Protein AF-A0A7L0G261-F1 (afdb_monomer_lite)

Radius of gyration: 17.82 Å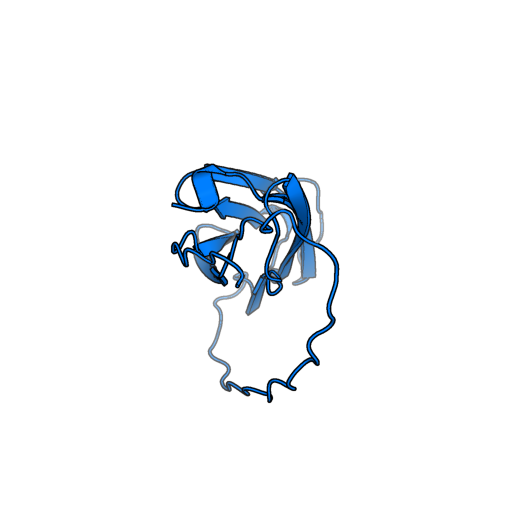; chains: 1; bounding box: 38×27×50 Å

Sequence (135 aa):
LLNVTEWNPTILGYYECRGVRKMVNTNLTVYRKAPWREVGVPAHPGTLGSSPSHRDSPVGAPESVVVDPVPQLAVGHSHELKCRVAGAAPIRNLTVSLRRGDEVLSAKTFKGQSQDEPGEVEVAHRLTAQRRDHG

InterPro domains:
  IPR003987 Intercellular adhesion molecule/vascular cell adhesion molecule, N-terminal [PR01472] (59-72)
  IPR003987 Intercellular adhesion molecule/vascular cell adhesion molecule, N-terminal [PR01472] (75-90)
  IPR003987 Intercellular adhesion molecule/vascular cell adhesion molecule, N-terminal [PR01472] (90-108)
  IPR013783 Immunoglobulin-like fold [G3DSA:2.60.40.10] (61-135)
  IPR036179 Immunoglobulin-like domain superfamily [SSF48726] (61-134)
  IPR047012 Intercellular adhesion molecule/vascular cell adhesion molecule [PTHR13771] (62-135)

Foldseek 3Di:
DWLWQQDFQWKKKWKAFPNDIDIDTEGATETEDDPDDDDDDDDDDDDDDDDDDDDDDPQQAFPDKDWDYDDYYYAQDKDKIKIKTWFHAPQQRMWMWIDGRPRTQDIDGDNVDPRRGTGMDMDIGIDGHHPVSRD

Secondary structure (DSSP, 8-state):
--EE-----EEEEEEEETTEEEEEEEE--EEEPPS------PPPPPPP---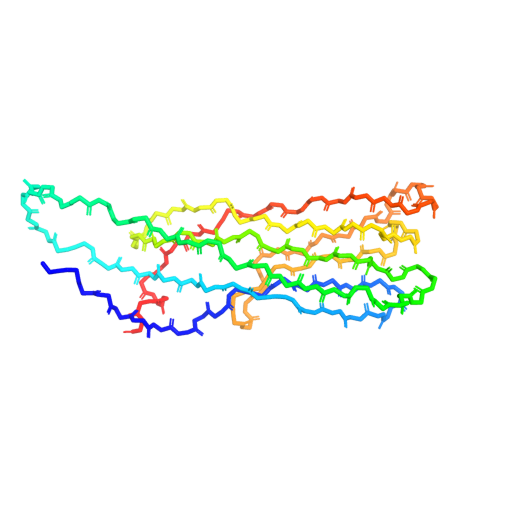-------TTS-SEEEEPPPPPEETT-EEEEEEEEEEESSGGGEEEEEEETTEEEEEEE-TT----S-EEEEEEEEEE--GGGG-

Organism: Corythaixoides concolor (NCBI:txid103956)

Structure (mmCIF, N/CA/C/O backbone):
data_AF-A0A7L0G261-F1
#
_entry.id   AF-A0A7L0G261-F1
#
loop_
_atom_site.group_PDB
_atom_site.id
_atom_site.type_symbol
_atom_site.label_atom_id
_atom_site.label_alt_id
_atom_site.label_comp_id
_atom_site.label_asym_id
_atom_site.label_entity_id
_atom_site.label_seq_id
_atom_site.pdbx_PDB_ins_code
_atom_site.Cartn_x
_atom_site.Cartn_y
_atom_site.Cartn_z
_atom_site.occupancy
_atom_site.B_iso_or_equiv
_atom_site.auth_seq_id
_atom_site.auth_comp_id
_atom_site.auth_asym_id
_atom_site.auth_atom_id
_atom_site.pdbx_PDB_model_num
ATOM 1 N N . LEU A 1 1 ? -11.997 2.933 29.244 1.00 49.44 1 LEU A N 1
ATOM 2 C CA . LEU A 1 1 ? -11.869 1.661 28.496 1.00 49.44 1 LEU A CA 1
ATOM 3 C C . LEU A 1 1 ? -12.089 1.953 27.016 1.00 49.44 1 LEU A C 1
ATOM 5 O O . LEU A 1 1 ? -13.159 2.438 26.659 1.00 49.44 1 LEU A O 1
ATOM 9 N N . LEU A 1 2 ? -11.064 1.764 26.181 1.00 54.81 2 LEU A N 1
ATOM 10 C CA . LEU A 1 2 ? -11.219 1.803 24.726 1.00 54.81 2 LEU A CA 1
ATOM 11 C C . LEU A 1 2 ? -11.829 0.466 24.302 1.00 54.81 2 LEU A C 1
ATOM 13 O O . LEU A 1 2 ? -11.291 -0.584 24.638 1.00 54.81 2 LEU A O 1
ATOM 17 N N . ASN A 1 3 ? -12.950 0.502 23.585 1.00 55.78 3 ASN A N 1
ATOM 18 C CA . ASN A 1 3 ? -13.492 -0.694 22.947 1.00 55.78 3 ASN A CA 1
ATOM 19 C C . ASN A 1 3 ? -12.676 -0.937 21.672 1.00 55.78 3 ASN A C 1
ATOM 21 O O . ASN A 1 3 ? -13.068 -0.490 20.592 1.00 55.78 3 ASN A O 1
ATOM 25 N N . VAL A 1 4 ? -11.503 -1.549 21.828 1.00 52.41 4 VAL A N 1
ATOM 26 C CA . VAL A 1 4 ? -10.661 -1.992 20.715 1.00 52.41 4 VAL A CA 1
ATOM 27 C C . VAL A 1 4 ? -11.188 -3.353 20.286 1.00 52.41 4 VAL A C 1
ATOM 29 O O . VAL A 1 4 ? -11.016 -4.337 20.997 1.00 52.41 4 VAL A O 1
ATOM 32 N N . THR A 1 5 ? -11.886 -3.400 19.158 1.00 51.78 5 THR A N 1
ATOM 33 C CA . THR A 1 5 ? -12.121 -4.658 18.454 1.00 51.78 5 THR A CA 1
ATOM 34 C C . THR A 1 5 ? -10.937 -4.813 17.518 1.00 51.78 5 THR A C 1
ATOM 36 O O . THR A 1 5 ? -10.791 -4.073 16.548 1.00 51.78 5 THR A O 1
ATOM 39 N N . GLU A 1 6 ? -10.028 -5.713 17.878 1.00 45.72 6 GLU A N 1
ATOM 40 C CA . GLU A 1 6 ? -8.934 -6.120 17.011 1.00 45.72 6 GLU A CA 1
ATOM 41 C C . GLU A 1 6 ? -9.535 -7.001 15.916 1.00 45.72 6 GLU A C 1
ATOM 43 O O . GLU A 1 6 ? -9.750 -8.199 16.086 1.00 45.72 6 GLU A O 1
ATOM 48 N N . TRP A 1 7 ? -9.916 -6.374 14.808 1.00 45.72 7 TRP A N 1
ATOM 49 C CA . TRP A 1 7 ? -10.135 -7.095 13.566 1.00 45.72 7 TRP A CA 1
ATOM 50 C C . TRP A 1 7 ? -8.820 -7.112 12.788 1.00 45.72 7 TRP A C 1
ATOM 52 O O . TRP A 1 7 ? -7.980 -6.232 12.968 1.00 45.72 7 TRP A O 1
ATOM 62 N N . ASN A 1 8 ? -8.630 -8.112 11.929 1.00 52.97 8 ASN A N 1
ATOM 63 C CA . ASN A 1 8 ? -7.417 -8.294 11.136 1.00 52.97 8 ASN A CA 1
ATOM 64 C C . ASN A 1 8 ? -7.594 -7.790 9.684 1.00 52.97 8 ASN A C 1
ATOM 66 O O . ASN A 1 8 ? -7.497 -8.603 8.763 1.00 52.97 8 ASN A O 1
ATOM 70 N N . PRO A 1 9 ? -7.861 -6.496 9.389 1.00 53.66 9 PRO A N 1
ATOM 71 C CA . PRO A 1 9 ? -7.552 -5.988 8.069 1.00 53.66 9 PRO A CA 1
ATOM 72 C C . PRO A 1 9 ? -6.048 -5.720 8.052 1.00 53.66 9 PRO A C 1
ATOM 74 O O . PRO A 1 9 ? -5.586 -4.620 8.350 1.00 53.66 9 PRO A O 1
ATOM 77 N N . THR A 1 10 ? -5.258 -6.744 7.738 1.00 67.56 10 THR A N 1
ATOM 78 C CA . THR A 1 10 ? -3.846 -6.518 7.451 1.00 67.56 10 THR A CA 1
ATOM 79 C C . THR A 1 10 ? -3.762 -5.596 6.232 1.00 67.56 10 THR A C 1
ATOM 81 O O . THR A 1 10 ? -4.355 -5.873 5.185 1.00 67.56 10 THR A O 1
ATOM 84 N N . ILE A 1 11 ? -3.070 -4.468 6.366 1.00 74.31 11 ILE A N 1
ATOM 85 C CA . ILE A 1 11 ? -2.714 -3.636 5.222 1.00 74.31 11 ILE A CA 1
ATOM 86 C C . ILE A 1 11 ? -1.606 -4.362 4.481 1.00 74.31 11 ILE A C 1
ATOM 88 O O . ILE A 1 11 ? -0.610 -4.773 5.077 1.00 74.31 11 ILE A O 1
ATOM 92 N N . LEU A 1 12 ? -1.792 -4.524 3.178 1.00 75.56 12 LEU A N 1
ATOM 93 C CA . LEU A 1 12 ? -0.881 -5.265 2.324 1.00 75.56 12 LEU A CA 1
ATOM 94 C C . LEU A 1 12 ? -0.235 -4.305 1.329 1.00 75.56 12 LEU A C 1
ATOM 96 O O . LEU A 1 12 ? -0.919 -3.628 0.556 1.00 75.56 12 LEU A O 1
ATOM 100 N N . GLY A 1 13 ? 1.094 -4.258 1.349 1.00 74.19 13 GLY A N 1
ATOM 101 C CA . GLY A 1 13 ? 1.899 -3.664 0.293 1.00 74.19 13 GLY A CA 1
ATOM 102 C C . GLY A 1 13 ? 2.294 -4.741 -0.700 1.00 74.19 13 GLY A C 1
ATOM 103 O O . GLY A 1 13 ? 2.962 -5.711 -0.341 1.00 74.19 13 GLY A O 1
ATOM 104 N N . TYR A 1 14 ? 1.888 -4.563 -1.950 1.00 75.06 14 TYR A N 1
ATOM 105 C CA . TYR A 1 14 ? 2.316 -5.40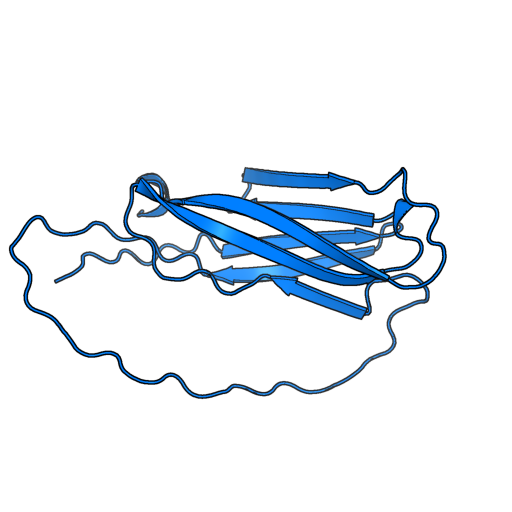5 -3.056 1.00 75.06 14 TYR A CA 1
ATOM 106 C C . TYR A 1 14 ? 3.232 -4.613 -3.969 1.00 75.06 14 TYR A C 1
ATOM 108 O O . TYR A 1 14 ? 2.972 -3.444 -4.268 1.00 75.06 14 TYR A O 1
ATOM 116 N N . TYR A 1 15 ? 4.240 -5.297 -4.489 1.00 73.81 15 TYR A N 1
ATOM 117 C CA . TYR A 1 15 ? 4.925 -4.847 -5.684 1.00 73.81 15 TYR A CA 1
ATOM 118 C C . TYR A 1 15 ? 4.839 -5.911 -6.762 1.00 73.81 15 TYR A C 1
ATOM 120 O O . TYR A 1 15 ? 4.817 -7.107 -6.471 1.00 73.81 15 TYR A O 1
ATOM 128 N N . GLU A 1 16 ? 4.862 -5.455 -8.004 1.00 78.19 16 GLU A N 1
ATOM 129 C CA . GLU A 1 16 ? 5.079 -6.283 -9.173 1.00 78.19 16 GLU A CA 1
ATOM 130 C C . GLU A 1 16 ? 6.167 -5.636 -10.029 1.00 78.19 16 GLU A C 1
ATOM 132 O O . GLU A 1 16 ? 6.042 -4.481 -10.436 1.00 78.19 16 GLU A O 1
ATOM 137 N N . CYS A 1 17 ? 7.251 -6.368 -10.280 1.00 71.44 17 CYS A N 1
ATOM 138 C CA . CYS A 1 17 ? 8.307 -5.951 -11.196 1.00 71.44 17 CYS A CA 1
ATOM 139 C C . CYS A 1 17 ? 8.603 -7.105 -12.147 1.00 71.44 17 CYS A C 1
ATOM 141 O O . CYS A 1 17 ? 8.999 -8.183 -11.705 1.00 71.44 17 CYS A O 1
ATOM 143 N N . ARG A 1 18 ? 8.392 -6.898 -13.454 1.00 69.94 18 ARG A N 1
ATOM 144 C CA . ARG A 1 18 ? 8.655 -7.916 -14.494 1.00 69.94 18 ARG A CA 1
ATOM 145 C C . ARG A 1 18 ? 8.001 -9.283 -14.191 1.00 69.94 18 ARG A C 1
ATOM 147 O O . ARG A 1 18 ? 8.595 -10.325 -14.442 1.00 69.94 18 ARG A O 1
ATOM 154 N N . GLY A 1 19 ? 6.792 -9.280 -13.622 1.00 66.38 19 GLY A N 1
ATOM 155 C CA . GLY A 1 19 ? 6.057 -10.496 -13.247 1.00 66.38 19 GLY A CA 1
ATOM 156 C C . GLY A 1 19 ? 6.472 -11.134 -11.912 1.00 66.38 19 GLY A C 1
ATOM 157 O O . GLY A 1 19 ? 5.818 -12.072 -11.463 1.00 66.38 19 GLY A O 1
ATOM 158 N N . VAL A 1 20 ? 7.507 -10.621 -11.234 1.00 72.00 20 VAL A N 1
ATOM 159 C CA . VAL A 1 20 ? 7.834 -11.002 -9.852 1.00 72.00 20 VAL A CA 1
ATOM 160 C C . VAL A 1 20 ? 6.960 -10.199 -8.900 1.00 72.00 20 VAL A C 1
ATOM 162 O O . VAL A 1 20 ? 7.033 -8.968 -8.878 1.00 72.00 20 VAL A O 1
ATOM 165 N N . ARG A 1 21 ? 6.173 -10.902 -8.079 1.00 75.75 21 ARG A N 1
ATOM 166 C CA . ARG A 1 21 ? 5.341 -10.311 -7.029 1.00 75.75 21 ARG A CA 1
ATOM 167 C C . ARG A 1 21 ? 5.860 -10.708 -5.651 1.00 75.75 21 ARG A C 1
ATOM 169 O O . ARG A 1 21 ? 5.941 -11.900 -5.363 1.00 75.75 21 ARG A O 1
ATOM 176 N N . LYS A 1 22 ? 6.124 -9.742 -4.766 1.00 76.81 22 LYS A N 1
ATOM 177 C CA . LYS A 1 22 ? 6.181 -10.011 -3.315 1.00 76.81 22 LYS A CA 1
ATOM 178 C C . LYS A 1 22 ? 5.180 -9.136 -2.570 1.00 76.81 22 LYS A C 1
ATOM 180 O O . LYS A 1 22 ? 4.657 -8.151 -3.095 1.00 76.81 22 LYS A O 1
ATOM 185 N N . MET A 1 23 ? 4.899 -9.557 -1.346 1.00 77.19 23 MET A N 1
ATOM 186 C CA . MET A 1 23 ? 3.915 -8.958 -0.462 1.00 77.19 23 MET A CA 1
ATOM 187 C C . MET A 1 23 ? 4.551 -8.743 0.905 1.00 77.19 23 MET A C 1
ATOM 189 O O . MET A 1 23 ? 5.213 -9.639 1.426 1.00 77.19 23 MET A O 1
ATOM 193 N N . VAL A 1 24 ? 4.319 -7.569 1.472 1.00 82.19 24 VAL A N 1
ATOM 194 C CA . VAL A 1 24 ? 4.622 -7.245 2.867 1.00 82.19 24 VAL A CA 1
ATOM 195 C C . VAL A 1 24 ? 3.362 -6.725 3.536 1.00 82.19 24 VAL A C 1
ATOM 197 O O . VAL A 1 24 ? 2.437 -6.271 2.858 1.00 82.19 24 VAL A O 1
ATOM 200 N N . ASN A 1 25 ? 3.294 -6.830 4.858 1.00 80.00 25 ASN A N 1
ATOM 201 C CA . ASN A 1 25 ? 2.073 -6.549 5.586 1.00 80.00 25 ASN A CA 1
ATOM 202 C C . ASN A 1 25 ? 2.320 -5.703 6.841 1.00 80.00 25 ASN A C 1
ATOM 204 O O . ASN A 1 25 ? 3.432 -5.642 7.358 1.00 80.00 25 ASN A O 1
ATOM 208 N N . THR A 1 26 ? 1.277 -5.009 7.290 1.00 80.19 26 THR A N 1
ATOM 209 C CA . THR A 1 26 ? 1.255 -4.284 8.563 1.00 80.19 26 THR A CA 1
ATOM 210 C C . THR A 1 26 ? -0.155 -4.289 9.144 1.00 80.19 26 THR A C 1
ATOM 212 O O . THR A 1 26 ? -1.141 -4.362 8.405 1.00 80.19 26 THR A O 1
ATOM 215 N N . ASN A 1 27 ? -0.273 -4.234 10.466 1.00 81.12 27 ASN A N 1
ATOM 216 C CA . ASN A 1 27 ? -1.565 -4.325 11.140 1.00 81.12 27 ASN A CA 1
ATOM 217 C C . ASN A 1 27 ? -2.262 -2.962 11.170 1.00 81.12 27 ASN A C 1
ATOM 219 O O . ASN A 1 27 ? -1.645 -1.951 11.496 1.00 81.12 27 ASN A O 1
ATOM 223 N N . LEU A 1 28 ? -3.564 -2.945 10.879 1.00 78.94 28 LEU A N 1
ATOM 224 C CA . LEU A 1 28 ? -4.424 -1.785 11.099 1.00 78.94 28 LEU A CA 1
ATOM 225 C C . LEU A 1 28 ? -5.319 -2.047 12.310 1.00 78.94 28 LEU A C 1
ATOM 227 O O . LEU A 1 28 ? -6.266 -2.825 12.240 1.00 78.94 28 LEU A O 1
ATOM 231 N N . THR A 1 29 ? -5.047 -1.349 13.410 1.00 78.81 29 THR A N 1
ATOM 232 C CA . THR A 1 29 ? -5.900 -1.376 14.602 1.00 78.81 29 THR A CA 1
ATOM 233 C C . THR A 1 29 ? -6.777 -0.130 14.635 1.00 78.81 29 THR A C 1
ATOM 235 O O . THR A 1 29 ? -6.278 0.986 14.804 1.00 78.81 29 THR A O 1
ATOM 238 N N . VAL A 1 30 ? -8.092 -0.313 14.504 1.00 78.75 30 VAL A N 1
ATOM 239 C CA . VAL A 1 30 ? -9.075 0.776 14.582 1.00 78.75 30 VAL A CA 1
ATOM 240 C C . VAL A 1 30 ? -9.843 0.696 15.894 1.00 78.75 30 VAL A C 1
ATOM 242 O O . VAL A 1 30 ? -10.167 -0.386 16.373 1.00 78.75 30 VAL A O 1
ATOM 245 N N . TYR A 1 31 ? -10.157 1.843 16.493 1.00 76.75 31 TYR A N 1
ATOM 246 C CA . TYR A 1 31 ? -10.949 1.890 17.720 1.00 76.75 31 TYR A CA 1
ATOM 247 C C . TYR A 1 31 ? -11.989 3.011 17.711 1.00 76.75 31 TYR A C 1
ATOM 249 O O . TYR A 1 3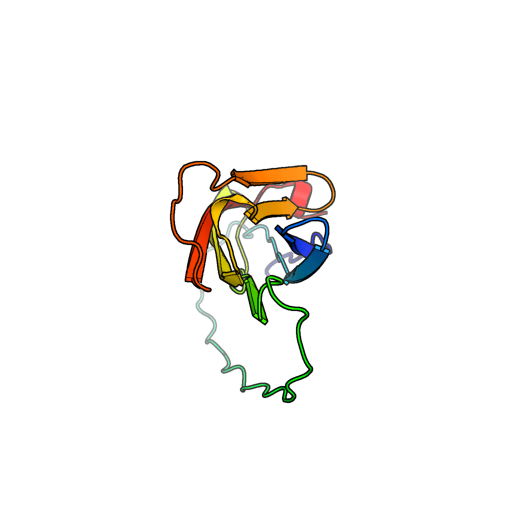1 ? -11.847 4.043 17.051 1.00 76.75 31 TYR A O 1
ATOM 257 N N . ARG A 1 32 ? -13.045 2.832 18.509 1.00 77.12 32 ARG A N 1
ATOM 258 C CA . ARG A 1 32 ? -14.006 3.894 18.833 1.00 77.12 32 ARG A CA 1
ATOM 259 C C . ARG A 1 32 ? -13.649 4.524 20.180 1.00 77.12 32 ARG A C 1
ATOM 261 O O . ARG A 1 32 ? -13.516 3.815 21.180 1.00 77.12 32 ARG A O 1
ATOM 268 N N . LYS A 1 33 ? -13.502 5.853 20.230 1.00 64.75 33 LYS A N 1
ATOM 269 C CA . LYS A 1 33 ? -13.375 6.575 21.508 1.00 64.75 33 LYS A CA 1
ATOM 270 C C . LYS A 1 33 ? -14.714 6.507 22.247 1.00 64.75 33 LYS A C 1
ATOM 272 O O . LYS A 1 33 ? -15.756 6.793 21.660 1.00 64.75 33 LYS A O 1
ATOM 277 N N . ALA A 1 34 ? -14.691 6.111 23.520 1.00 58.19 34 ALA A N 1
ATOM 278 C CA . ALA A 1 34 ? -15.845 6.294 24.394 1.00 58.19 34 ALA A CA 1
ATOM 279 C C . ALA A 1 34 ? -16.035 7.802 24.644 1.00 58.19 34 ALA A C 1
ATOM 281 O O . ALA A 1 34 ? -15.035 8.510 24.782 1.00 58.19 34 ALA A O 1
ATOM 282 N N . PRO A 1 35 ? -17.269 8.316 24.697 1.00 56.34 35 PRO A N 1
ATOM 283 C CA . PRO A 1 35 ? -17.483 9.745 24.867 1.00 56.34 35 PRO A CA 1
ATOM 284 C C . PRO A 1 35 ? -17.322 10.182 26.335 1.00 56.34 35 PRO A C 1
ATOM 286 O O . PRO A 1 35 ? -18.330 10.516 26.921 1.00 56.34 35 PRO A O 1
ATOM 289 N N . TRP A 1 36 ? -16.124 10.226 26.954 1.00 52.00 36 TRP A N 1
ATOM 290 C CA . TRP A 1 36 ? -15.947 10.873 28.284 1.00 52.00 36 TRP A CA 1
ATOM 291 C C . TRP A 1 36 ? -14.573 11.535 28.510 1.00 52.00 36 TRP A C 1
ATOM 293 O O . TRP A 1 36 ? -13.592 11.169 27.866 1.00 52.00 36 TRP A O 1
ATOM 303 N N . ARG A 1 37 ? -14.564 12.506 29.450 1.00 47.84 37 ARG A N 1
ATOM 304 C CA . ARG A 1 37 ? -13.480 13.436 29.840 1.00 47.84 37 ARG A CA 1
ATOM 305 C C . ARG A 1 37 ? -12.114 12.767 30.014 1.00 47.84 37 ARG A C 1
ATOM 307 O O . ARG A 1 37 ? -11.998 11.690 30.592 1.00 47.84 37 ARG A O 1
ATOM 314 N N . GLU A 1 38 ? -11.100 13.474 29.527 1.00 50.50 38 GLU A N 1
ATOM 315 C CA . GLU A 1 38 ? -9.696 13.078 29.505 1.00 50.50 38 GLU A CA 1
ATOM 316 C C . GLU A 1 38 ? -9.151 12.783 30.907 1.00 50.50 38 GLU A C 1
ATOM 318 O O . GLU A 1 38 ? -9.142 13.647 31.781 1.00 50.50 38 GLU A O 1
ATOM 323 N N . VAL A 1 39 ? -8.634 11.568 31.091 1.00 49.03 39 VAL A N 1
ATOM 324 C CA . VAL A 1 39 ? -7.615 11.271 32.101 1.00 49.03 39 VAL A CA 1
ATOM 325 C C . VAL A 1 39 ? -6.509 10.513 31.378 1.00 49.03 39 VAL A C 1
ATOM 327 O O . VAL A 1 39 ? -6.747 9.451 30.797 1.00 49.03 39 VAL A O 1
ATOM 330 N N . GLY A 1 40 ? -5.327 11.127 31.336 1.00 51.09 40 GLY A N 1
ATOM 331 C CA . GLY A 1 40 ? -4.158 10.626 30.625 1.00 51.09 40 GLY A CA 1
ATOM 332 C C . GLY A 1 40 ? -3.641 9.312 31.205 1.00 51.09 40 GLY A C 1
ATOM 333 O O . GLY A 1 40 ? -3.649 9.109 32.418 1.00 51.09 40 GLY A O 1
ATOM 334 N N . VAL A 1 41 ? -3.169 8.434 30.321 1.00 50.81 41 VAL A N 1
ATOM 335 C CA . VAL A 1 41 ? -2.451 7.204 30.678 1.00 50.81 41 VAL A CA 1
ATOM 336 C C . VAL A 1 41 ? -1.076 7.243 29.995 1.00 50.81 41 VAL A C 1
ATOM 338 O O . VAL A 1 41 ? -1.006 7.696 28.848 1.00 50.81 41 VAL A O 1
ATOM 341 N N . PRO A 1 42 ? 0.017 6.823 30.662 1.00 45.09 42 PRO A N 1
ATOM 342 C CA . PRO A 1 42 ? 1.373 6.966 30.141 1.00 45.09 42 PRO A CA 1
ATOM 343 C C . PRO A 1 42 ? 1.698 5.901 29.086 1.00 45.09 42 PRO A C 1
ATOM 345 O O . PRO A 1 42 ? 1.176 4.788 29.120 1.00 45.09 42 PRO A O 1
ATOM 348 N N . ALA A 1 43 ? 2.604 6.243 28.170 1.00 36.28 43 ALA A N 1
ATOM 349 C CA . ALA A 1 43 ? 3.131 5.338 27.155 1.00 36.28 43 ALA A CA 1
ATOM 350 C C . ALA A 1 43 ? 4.152 4.349 27.750 1.00 36.28 43 ALA A C 1
ATOM 352 O O . ALA A 1 43 ? 5.039 4.747 28.506 1.00 36.28 43 ALA A O 1
ATOM 353 N N . HIS A 1 44 ? 4.061 3.075 27.361 1.00 45.84 44 HIS A N 1
ATOM 354 C CA . HIS A 1 44 ? 5.124 2.087 27.566 1.00 45.84 44 HIS A CA 1
ATOM 355 C C . HIS A 1 44 ? 6.063 2.044 26.344 1.00 45.84 44 HIS A C 1
ATOM 357 O O . HIS A 1 44 ? 5.588 2.200 25.216 1.00 45.84 44 HIS A O 1
ATOM 363 N N . PRO A 1 45 ? 7.374 1.808 26.534 1.00 45.66 45 PRO A N 1
ATOM 364 C CA . PRO A 1 45 ? 8.328 1.690 25.438 1.00 45.66 45 PRO A CA 1
ATOM 365 C C . PRO A 1 45 ? 8.315 0.272 24.845 1.00 45.66 45 PRO A C 1
ATOM 367 O O . PRO A 1 45 ? 8.448 -0.715 25.566 1.00 45.66 45 PRO A O 1
ATOM 370 N N . GLY A 1 46 ? 8.161 0.174 23.523 1.00 36.00 46 GLY A N 1
ATOM 371 C CA . GLY A 1 46 ? 8.335 -1.067 22.766 1.00 36.00 46 GLY A CA 1
ATOM 372 C C . GLY A 1 46 ? 9.770 -1.201 22.252 1.00 36.00 46 GLY A C 1
ATOM 373 O O . GLY A 1 46 ? 10.295 -0.283 21.626 1.00 36.00 46 GLY A O 1
ATOM 374 N N . THR A 1 47 ? 10.392 -2.342 22.540 1.00 40.88 47 THR A N 1
ATOM 375 C CA . THR A 1 47 ? 11.777 -2.697 22.195 1.00 40.88 47 THR A CA 1
ATOM 376 C C . THR A 1 47 ? 11.910 -3.244 20.769 1.00 40.88 47 THR A C 1
ATOM 378 O O . THR A 1 47 ? 11.008 -3.899 20.250 1.00 40.88 47 THR A O 1
ATOM 381 N N . LEU A 1 48 ? 13.084 -2.982 20.181 1.00 44.91 48 LEU A N 1
ATOM 382 C CA . LEU A 1 48 ? 13.597 -3.444 18.889 1.00 44.91 48 LEU A CA 1
ATOM 383 C C . LEU A 1 48 ? 13.446 -4.956 18.649 1.00 44.91 48 LEU A C 1
ATOM 385 O O . LEU A 1 48 ? 13.838 -5.770 19.483 1.00 44.91 48 LEU A O 1
ATOM 389 N N . GLY A 1 49 ? 13.035 -5.306 17.429 1.00 32.16 49 GLY A N 1
ATOM 390 C CA . GLY A 1 49 ? 13.313 -6.600 16.813 1.00 32.16 49 GLY A CA 1
ATOM 391 C C . GLY A 1 49 ? 14.259 -6.422 15.626 1.00 32.16 49 GLY A C 1
ATOM 392 O O . GLY A 1 49 ? 13.941 -5.702 14.683 1.00 32.16 49 GLY A O 1
ATOM 393 N N . SER A 1 50 ? 15.417 -7.075 15.672 1.00 38.69 50 SER A N 1
ATOM 394 C CA . SER A 1 50 ? 16.309 -7.256 14.521 1.00 38.69 50 SER A CA 1
ATOM 395 C C . SER A 1 50 ? 15.889 -8.508 13.749 1.00 38.69 50 SER A C 1
ATOM 397 O O . SER A 1 50 ? 15.546 -9.513 14.368 1.00 38.69 50 SER A O 1
ATOM 399 N N . SER A 1 51 ? 15.990 -8.496 12.418 1.00 39.91 51 SER A N 1
ATOM 400 C CA . SER A 1 51 ? 15.937 -9.721 11.608 1.00 39.91 51 SER A CA 1
ATOM 401 C C . SER A 1 51 ? 17.053 -9.707 10.556 1.00 39.91 51 SER A C 1
ATOM 403 O O . SER A 1 51 ? 17.227 -8.675 9.902 1.00 39.91 51 SER A O 1
ATOM 405 N N . PRO A 1 52 ? 17.841 -10.790 10.395 1.00 52.69 52 PRO A N 1
ATOM 406 C CA . PRO A 1 52 ? 18.930 -10.838 9.431 1.00 52.69 52 PRO A CA 1
ATOM 407 C C . PRO A 1 52 ? 18.562 -11.565 8.127 1.00 52.69 52 PRO A C 1
ATOM 409 O O . PRO A 1 52 ? 17.634 -12.366 8.057 1.00 52.69 52 PRO A O 1
ATOM 412 N N . SER A 1 53 ? 19.474 -11.394 7.166 1.00 42.03 53 SER A N 1
ATOM 413 C CA . SER A 1 53 ? 19.845 -12.337 6.101 1.00 42.03 53 SER A CA 1
ATOM 414 C C . SER A 1 53 ? 19.209 -12.146 4.717 1.00 42.03 53 SER A C 1
ATOM 416 O O . SER A 1 53 ? 18.249 -12.798 4.316 1.00 42.03 53 SER A O 1
ATOM 418 N N . HIS A 1 54 ? 19.853 -11.243 3.972 1.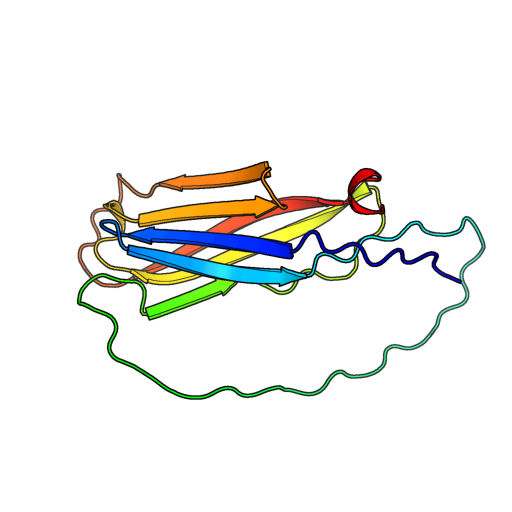00 66.00 54 HIS A N 1
ATOM 419 C CA . HIS A 1 54 ? 20.492 -11.493 2.673 1.00 66.00 54 HIS A CA 1
ATOM 420 C C . HIS A 1 54 ? 20.191 -12.856 2.023 1.00 66.00 54 HIS A C 1
ATOM 422 O O . HIS A 1 54 ? 20.710 -13.881 2.465 1.00 66.00 54 HIS A O 1
ATOM 428 N N . ARG A 1 55 ? 19.448 -12.848 0.909 1.00 51.84 55 ARG A N 1
ATOM 429 C CA . ARG A 1 55 ? 19.512 -13.885 -0.132 1.00 51.84 55 ARG A CA 1
ATOM 430 C C . ARG A 1 55 ? 19.271 -13.260 -1.503 1.00 51.84 55 ARG A C 1
ATOM 432 O O . ARG A 1 55 ? 18.342 -12.469 -1.656 1.00 51.84 55 ARG A O 1
ATOM 439 N N . ASP A 1 56 ? 20.137 -13.638 -2.442 1.00 57.56 56 ASP A N 1
ATOM 440 C CA . ASP A 1 56 ? 20.142 -13.308 -3.867 1.00 57.56 56 ASP A CA 1
ATOM 441 C C . ASP A 1 56 ? 18.747 -13.038 -4.432 1.00 57.56 56 ASP A C 1
ATOM 443 O O . ASP A 1 56 ? 17.947 -13.952 -4.654 1.00 57.56 56 ASP A O 1
ATOM 447 N N . SER A 1 57 ? 18.456 -11.757 -4.666 1.00 53.28 57 SER A N 1
ATOM 448 C CA . SER A 1 57 ? 17.316 -11.377 -5.489 1.00 53.28 57 SER A CA 1
ATOM 449 C C . SER A 1 57 ? 17.725 -11.497 -6.959 1.00 53.28 57 SER A C 1
ATOM 451 O O . SER A 1 57 ? 18.805 -11.039 -7.330 1.00 53.28 57 SER A O 1
ATOM 453 N N . PRO A 1 58 ? 16.896 -12.118 -7.815 1.00 57.28 58 PRO A N 1
ATOM 454 C CA . PRO A 1 58 ? 17.181 -12.185 -9.241 1.00 57.28 58 PRO A CA 1
ATOM 455 C C . PRO A 1 58 ? 17.293 -10.769 -9.819 1.00 57.28 58 PRO A C 1
ATOM 457 O O . PRO A 1 58 ? 16.532 -9.879 -9.436 1.00 57.28 58 PRO A O 1
ATOM 460 N N . VAL A 1 59 ? 18.233 -10.576 -10.748 1.00 55.97 59 VAL A N 1
ATOM 461 C CA . VAL A 1 59 ? 18.538 -9.289 -11.396 1.00 55.97 59 VAL A CA 1
ATOM 462 C C . VAL A 1 59 ? 17.249 -8.575 -11.838 1.00 55.97 59 VAL A C 1
ATOM 464 O O . VAL A 1 59 ? 16.550 -9.022 -12.750 1.00 55.97 59 VAL A O 1
ATOM 467 N N . GLY A 1 60 ? 16.934 -7.457 -11.173 1.00 64.12 60 GLY A N 1
ATOM 468 C CA . GLY A 1 60 ? 15.783 -6.589 -11.459 1.00 64.12 60 GLY A CA 1
ATOM 469 C C . GLY A 1 60 ? 14.578 -6.718 -10.514 1.00 64.12 60 GLY A C 1
ATOM 470 O O . GLY A 1 60 ? 13.677 -5.876 -10.563 1.00 64.12 60 GLY A O 1
ATOM 471 N N . ALA A 1 61 ? 14.540 -7.723 -9.632 1.00 74.19 61 ALA A N 1
ATOM 472 C CA . ALA A 1 61 ? 13.571 -7.749 -8.539 1.00 74.19 61 ALA A CA 1
ATOM 473 C C . ALA A 1 61 ? 14.002 -6.775 -7.422 1.00 74.19 61 ALA A C 1
ATOM 475 O O . ALA A 1 61 ? 15.186 -6.737 -7.098 1.00 74.19 61 ALA A O 1
ATOM 476 N N . PRO A 1 62 ? 13.065 -6.035 -6.797 1.00 79.94 62 PRO A N 1
ATOM 477 C CA . PRO A 1 62 ? 13.372 -5.196 -5.646 1.00 79.94 62 PRO A CA 1
ATOM 478 C C . PRO A 1 62 ? 14.052 -5.984 -4.525 1.00 79.94 62 PRO A C 1
ATOM 480 O O . PRO A 1 62 ? 13.554 -7.041 -4.107 1.00 79.94 62 PRO A O 1
ATOM 483 N N . GLU A 1 63 ? 15.148 -5.427 -4.018 1.00 81.50 63 GLU A N 1
ATOM 484 C CA . GLU A 1 63 ? 15.918 -5.975 -2.902 1.00 81.50 63 GLU A CA 1
ATOM 485 C C . GLU A 1 63 ? 15.118 -5.931 -1.602 1.00 81.50 63 GLU A C 1
ATOM 487 O O . GLU A 1 63 ? 15.089 -6.906 -0.850 1.00 81.50 63 GLU A O 1
ATOM 492 N N . SER A 1 64 ? 14.422 -4.820 -1.354 1.00 82.06 64 SER A N 1
ATOM 493 C CA . SER A 1 64 ? 13.651 -4.620 -0.132 1.00 82.06 64 SER A CA 1
ATOM 494 C C . SER A 1 64 ? 12.362 -3.870 -0.410 1.00 82.06 64 SER A C 1
ATOM 496 O O . SER A 1 64 ? 12.332 -2.919 -1.191 1.00 82.06 64 SER A O 1
ATOM 498 N N . VAL A 1 65 ? 11.292 -4.301 0.256 1.00 82.56 65 VAL A N 1
ATOM 499 C CA . VAL A 1 65 ? 10.020 -3.584 0.288 1.00 82.56 65 VAL A CA 1
ATOM 500 C C . VAL A 1 65 ? 9.559 -3.484 1.723 1.00 82.56 65 VAL A C 1
ATOM 502 O O . VAL A 1 65 ? 9.492 -4.486 2.428 1.00 82.56 65 VAL A O 1
ATOM 505 N N . VAL A 1 66 ? 9.256 -2.264 2.149 1.00 86.00 66 VAL A N 1
ATOM 506 C CA . VAL A 1 66 ? 8.854 -1.956 3.519 1.00 86.00 66 VAL A CA 1
ATOM 507 C C . VAL A 1 66 ? 7.597 -1.106 3.466 1.00 86.00 66 VAL A C 1
ATOM 509 O O . VAL A 1 66 ? 7.562 -0.076 2.795 1.00 86.00 66 VAL A O 1
ATOM 512 N N . VAL A 1 67 ? 6.565 -1.540 4.182 1.00 84.50 67 VAL A N 1
ATOM 513 C CA . VAL A 1 67 ? 5.385 -0.722 4.464 1.00 84.50 67 VAL A CA 1
ATOM 514 C C . VAL A 1 67 ? 5.517 -0.198 5.883 1.00 84.50 67 VAL A C 1
ATOM 516 O O . VAL A 1 67 ? 5.816 -0.967 6.797 1.00 84.50 67 VAL A O 1
ATOM 519 N N . ASP A 1 68 ? 5.308 1.102 6.059 1.00 86.00 68 ASP A N 1
ATOM 520 C CA . ASP A 1 68 ? 5.449 1.731 7.366 1.00 86.00 68 ASP A CA 1
ATOM 521 C C . ASP A 1 68 ? 4.391 1.214 8.360 1.00 86.00 68 ASP A C 1
ATOM 523 O O . ASP A 1 68 ? 3.240 0.971 7.975 1.00 86.00 68 ASP A O 1
ATOM 527 N N . PRO A 1 69 ? 4.754 1.036 9.645 1.00 84.38 69 PRO A N 1
ATOM 528 C CA . PRO A 1 69 ? 3.803 0.657 10.681 1.00 84.38 69 PRO A CA 1
ATOM 529 C C . PRO A 1 69 ? 2.656 1.662 10.790 1.00 84.38 69 PRO A C 1
ATOM 531 O O . PRO A 1 69 ? 2.887 2.866 10.895 1.00 84.38 69 PRO A O 1
ATOM 534 N N . VAL A 1 70 ? 1.418 1.165 10.822 1.00 84.31 70 VAL A N 1
ATOM 535 C CA . VAL A 1 70 ? 0.239 2.015 11.019 1.00 84.31 70 VAL A CA 1
ATOM 536 C C . VAL A 1 70 ? -0.043 2.126 12.522 1.00 84.31 70 VAL A C 1
ATOM 538 O O . VAL A 1 70 ? -0.170 1.100 13.194 1.00 84.31 70 VAL A O 1
ATOM 541 N N . PRO A 1 71 ? -0.143 3.342 13.091 1.00 86.12 71 PRO A N 1
ATOM 542 C CA . PRO A 1 71 ? -0.511 3.508 14.493 1.00 86.12 71 PRO A CA 1
ATOM 543 C C . PRO A 1 71 ? -1.970 3.095 14.728 1.00 86.12 71 PRO A C 1
ATOM 545 O O . PRO A 1 71 ? -2.761 2.975 13.794 1.00 86.12 71 PRO A O 1
ATOM 548 N N . GLN A 1 72 ? -2.373 2.945 15.990 1.00 82.38 72 GLN A N 1
ATOM 549 C CA . GLN A 1 72 ? -3.789 2.752 16.311 1.00 82.38 72 GLN A CA 1
ATOM 550 C C . GLN A 1 72 ? -4.601 3.994 15.912 1.00 82.38 72 GLN A C 1
ATOM 552 O O . GLN A 1 72 ? -4.292 5.109 16.342 1.00 82.38 72 GLN A O 1
ATOM 557 N N . LEU A 1 73 ? -5.668 3.813 15.129 1.00 84.81 73 LEU A N 1
ATOM 558 C CA . LEU A 1 73 ? -6.472 4.917 14.602 1.00 84.81 73 LEU A CA 1
ATOM 559 C C . LEU A 1 73 ? -7.879 4.939 15.189 1.00 84.81 73 LEU A C 1
ATOM 561 O O . LEU A 1 73 ? -8.612 3.952 15.162 1.00 84.81 73 LEU A O 1
ATOM 565 N N . ALA A 1 74 ? -8.293 6.107 15.677 1.00 84.62 74 ALA A N 1
ATOM 566 C CA . ALA A 1 74 ? -9.691 6.332 16.009 1.00 84.62 74 ALA A CA 1
ATOM 567 C C . ALA A 1 74 ? -10.520 6.420 14.719 1.00 84.62 74 ALA A C 1
ATOM 569 O O . ALA A 1 74 ? -10.086 7.039 13.747 1.00 84.62 74 ALA A O 1
ATOM 570 N N . VAL A 1 75 ? -11.735 5.866 14.717 1.00 85.31 75 VAL A N 1
ATOM 571 C CA . VAL A 1 75 ? -12.666 6.005 13.582 1.00 85.31 75 VAL A CA 1
ATOM 572 C C . VAL A 1 75 ? -12.783 7.480 13.160 1.00 85.31 75 VAL A C 1
ATOM 574 O O . VAL A 1 75 ? -12.900 8.374 14.001 1.00 85.31 75 VAL A O 1
ATOM 577 N N . GLY A 1 76 ? -12.717 7.733 11.851 1.00 86.06 76 GLY A N 1
ATOM 578 C CA . GLY A 1 76 ? -12.737 9.068 11.248 1.00 86.06 76 GLY A CA 1
ATOM 579 C C . GLY A 1 76 ? -11.373 9.764 11.172 1.00 86.06 76 GLY A C 1
ATOM 580 O O . GLY A 1 76 ? -11.247 10.756 10.459 1.00 86.06 76 GLY A O 1
ATOM 581 N N . HIS A 1 77 ? -10.342 9.252 11.850 1.00 88.62 77 HIS A N 1
ATOM 582 C CA . HIS A 1 77 ? -8.983 9.787 11.748 1.00 88.62 77 HIS A CA 1
ATOM 583 C C . HIS A 1 77 ? -8.241 9.148 10.575 1.00 88.62 77 HIS A C 1
ATOM 585 O O . HIS A 1 77 ? -8.572 8.048 10.128 1.00 88.62 77 HIS A O 1
ATOM 591 N N . SER A 1 78 ? -7.240 9.863 10.062 1.00 91.25 78 SER A N 1
ATOM 592 C CA . SER A 1 78 ? -6.443 9.414 8.922 1.00 91.25 78 SER A CA 1
ATOM 593 C C . SER A 1 78 ? -4.960 9.338 9.258 1.00 91.25 78 SER A C 1
ATOM 595 O O . SER A 1 78 ? -4.477 10.075 10.114 1.00 91.25 78 SER A O 1
ATOM 597 N N . HIS A 1 79 ? -4.251 8.473 8.544 1.00 90.00 79 HIS A N 1
ATOM 598 C CA . HIS A 1 79 ? -2.804 8.317 8.590 1.00 90.00 79 HIS A CA 1
ATOM 599 C C . HIS A 1 79 ? -2.244 8.248 7.170 1.00 90.00 79 HIS A C 1
ATOM 601 O O . HIS A 1 79 ? -2.910 7.767 6.251 1.00 90.00 79 HIS A O 1
ATOM 607 N N . GLU A 1 80 ? -1.022 8.733 6.986 1.00 92.75 80 GLU A N 1
ATOM 608 C CA . GLU A 1 80 ? -0.313 8.609 5.718 1.00 92.75 80 GLU A CA 1
ATOM 609 C C . GLU A 1 80 ? 0.438 7.279 5.685 1.00 92.75 80 GLU A C 1
ATOM 611 O O . GLU A 1 80 ? 1.488 7.124 6.296 1.00 92.75 80 GLU A O 1
ATOM 616 N N . LEU A 1 81 ? -0.128 6.309 4.972 1.00 89.94 81 LEU A N 1
ATOM 617 C CA . LEU A 1 81 ? 0.484 5.009 4.753 1.00 89.94 81 LEU A CA 1
ATOM 618 C C . LEU A 1 81 ? 1.551 5.128 3.666 1.00 89.94 81 LEU A C 1
ATOM 620 O O . LEU A 1 81 ? 1.241 5.567 2.556 1.00 89.94 81 LEU A O 1
ATOM 624 N N . LYS A 1 82 ? 2.771 4.679 3.961 1.00 89.62 82 LYS A N 1
ATOM 625 C CA . LYS A 1 82 ? 3.898 4.706 3.024 1.00 89.62 82 LYS A CA 1
ATOM 626 C C . LYS A 1 82 ? 4.416 3.309 2.729 1.00 89.62 82 LYS A C 1
ATOM 628 O O . LYS A 1 82 ? 4.532 2.472 3.620 1.00 89.62 82 LYS A O 1
ATOM 633 N N . CYS A 1 83 ? 4.744 3.076 1.465 1.00 87.94 83 CYS A N 1
ATOM 634 C CA . CYS A 1 83 ? 5.431 1.885 0.990 1.00 87.94 83 CYS A CA 1
ATOM 635 C C . CYS A 1 83 ? 6.698 2.312 0.256 1.00 87.94 83 CYS A C 1
ATOM 637 O O . CYS A 1 83 ? 6.611 3.017 -0.752 1.00 87.94 83 CYS A O 1
ATOM 639 N N . ARG A 1 84 ? 7.852 1.859 0.745 1.00 89.88 84 ARG A N 1
ATOM 640 C CA . ARG A 1 84 ? 9.160 2.061 0.119 1.00 89.88 84 ARG A CA 1
ATOM 641 C C . ARG A 1 84 ? 9.605 0.785 -0.576 1.00 89.88 84 ARG A C 1
ATOM 643 O O . ARG A 1 84 ? 9.499 -0.303 -0.011 1.00 89.88 84 ARG A O 1
ATOM 650 N N . VAL A 1 85 ? 10.079 0.926 -1.807 1.00 87.75 85 VAL A N 1
ATOM 651 C CA . VAL A 1 85 ? 10.600 -0.162 -2.639 1.00 87.75 85 VAL A CA 1
ATOM 652 C C . VAL A 1 85 ? 12.005 0.226 -3.068 1.00 87.75 85 VAL A C 1
ATOM 654 O O . VAL A 1 85 ? 12.158 1.199 -3.799 1.00 87.75 85 VAL A O 1
ATOM 657 N N . ALA A 1 86 ? 13.004 -0.535 -2.629 1.00 88.44 86 ALA A N 1
ATOM 658 C CA . ALA A 1 86 ? 14.412 -0.303 -2.923 1.00 88.44 86 ALA A CA 1
ATOM 659 C C . ALA A 1 86 ? 14.979 -1.393 -3.843 1.00 88.44 86 ALA A C 1
ATOM 661 O O . ALA A 1 86 ? 14.566 -2.556 -3.788 1.00 88.44 86 ALA A O 1
ATOM 662 N N . GLY A 1 87 ? 15.934 -1.008 -4.691 1.00 84.25 87 GLY A N 1
ATOM 663 C CA . GLY A 1 87 ? 16.652 -1.923 -5.579 1.00 84.25 87 GLY A CA 1
ATOM 664 C C . GLY A 1 87 ? 15.834 -2.402 -6.784 1.00 84.25 87 GLY A C 1
ATOM 665 O O . GLY A 1 87 ? 16.147 -3.430 -7.375 1.00 84.25 87 GLY A O 1
ATOM 666 N N . ALA A 1 88 ? 14.756 -1.701 -7.146 1.00 84.69 88 ALA A N 1
ATOM 667 C CA . ALA A 1 88 ? 13.936 -2.073 -8.296 1.00 84.69 88 ALA A CA 1
ATOM 668 C C . ALA A 1 88 ? 14.581 -1.586 -9.601 1.00 84.69 88 ALA A C 1
ATOM 670 O O . ALA A 1 88 ? 14.856 -0.394 -9.734 1.00 84.69 88 ALA A O 1
ATOM 671 N N . ALA A 1 89 ? 14.762 -2.481 -10.579 1.00 84.94 89 ALA A N 1
ATOM 672 C CA . ALA A 1 89 ? 15.327 -2.138 -11.884 1.00 84.94 89 ALA A CA 1
ATOM 673 C C . ALA A 1 89 ? 14.669 -2.918 -13.039 1.00 84.94 89 ALA A C 1
ATOM 675 O O . ALA A 1 89 ? 14.5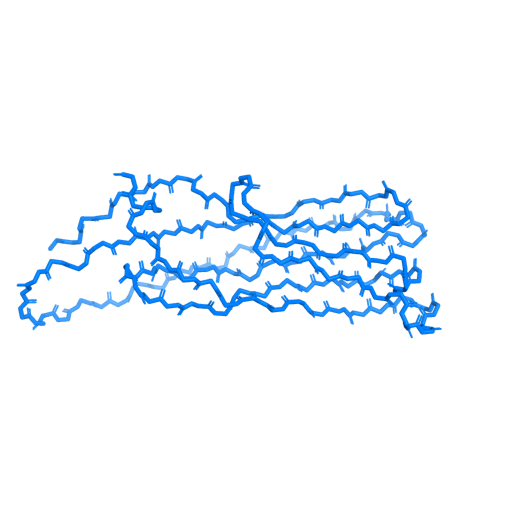37 -4.144 -12.971 1.00 84.94 89 ALA A O 1
ATOM 676 N N . PRO A 1 90 ? 14.314 -2.259 -14.155 1.00 86.56 90 PRO A N 1
ATOM 677 C CA . PRO A 1 90 ? 14.187 -0.821 -14.339 1.00 86.56 90 PRO A CA 1
ATOM 678 C C . PRO A 1 90 ? 12.884 -0.339 -13.694 1.00 86.56 90 PRO A C 1
ATOM 680 O O . PRO A 1 90 ? 11.854 -1.023 -13.761 1.00 86.56 90 PRO A O 1
ATOM 683 N N . ILE A 1 91 ? 12.889 0.870 -13.136 1.00 88.62 91 ILE A N 1
ATOM 684 C CA . ILE A 1 91 ? 11.733 1.404 -12.400 1.00 88.62 91 ILE A CA 1
ATOM 685 C C . ILE A 1 91 ? 10.473 1.467 -13.279 1.00 88.62 91 ILE A C 1
ATOM 687 O O . ILE A 1 91 ? 9.374 1.236 -12.785 1.00 88.62 91 ILE A O 1
ATOM 691 N N . ARG A 1 92 ? 10.594 1.680 -14.599 1.00 88.19 92 ARG A N 1
ATOM 692 C CA . ARG A 1 92 ? 9.438 1.725 -15.523 1.00 88.19 92 ARG A CA 1
ATOM 693 C C . ARG A 1 92 ? 8.536 0.492 -15.507 1.00 88.19 92 ARG A C 1
ATOM 695 O O . ARG A 1 92 ? 7.359 0.603 -15.848 1.00 88.19 92 ARG A O 1
ATOM 702 N N . ASN A 1 93 ? 9.077 -0.660 -15.116 1.00 88.94 93 ASN A N 1
ATOM 703 C CA . ASN A 1 93 ? 8.343 -1.920 -15.054 1.00 88.94 93 ASN A CA 1
ATOM 704 C C . ASN A 1 93 ? 7.732 -2.183 -13.673 1.00 88.94 93 ASN A C 1
ATOM 706 O O . ASN A 1 93 ? 7.075 -3.208 -13.491 1.00 88.94 93 ASN A O 1
ATOM 710 N N . LEU A 1 94 ? 7.963 -1.292 -12.709 1.00 89.31 94 LEU A N 1
ATOM 711 C CA . LEU A 1 94 ? 7.456 -1.419 -11.359 1.00 89.31 94 LEU A CA 1
ATOM 712 C C . LEU A 1 94 ? 6.008 -0.927 -11.286 1.00 89.31 94 LEU A C 1
ATOM 714 O O . LEU A 1 94 ? 5.662 0.176 -11.728 1.00 89.31 94 LEU A O 1
ATOM 718 N N . THR A 1 95 ? 5.174 -1.748 -10.662 1.00 91.19 95 THR A N 1
ATOM 719 C CA . THR A 1 95 ? 3.856 -1.367 -10.164 1.00 91.19 95 THR A CA 1
ATOM 720 C C . THR A 1 95 ? 3.828 -1.611 -8.666 1.00 91.19 95 THR A C 1
ATOM 722 O O . THR A 1 95 ? 4.185 -2.692 -8.203 1.00 91.19 95 THR A O 1
ATOM 725 N N . VAL A 1 96 ? 3.407 -0.611 -7.899 1.00 91.44 96 VAL A N 1
ATOM 726 C CA . VAL A 1 96 ? 3.234 -0.723 -6.447 1.00 91.44 96 VAL A CA 1
ATOM 727 C C . VAL A 1 96 ? 1.768 -0.501 -6.129 1.00 91.44 96 VAL A C 1
ATOM 729 O O . VAL A 1 96 ? 1.183 0.486 -6.583 1.00 91.44 96 VAL A O 1
ATOM 732 N N . SER A 1 97 ? 1.171 -1.401 -5.351 1.00 90.75 97 SER A N 1
ATOM 733 C CA . SER A 1 97 ? -0.216 -1.265 -4.911 1.00 90.75 97 SER A CA 1
ATOM 734 C C . SER A 1 97 ? -0.364 -1.479 -3.413 1.00 90.75 97 SER A C 1
ATOM 736 O O . SER A 1 97 ? 0.158 -2.447 -2.861 1.00 90.75 97 SER A O 1
ATOM 738 N N . LEU A 1 98 ? -1.127 -0.594 -2.782 1.00 89.31 98 LEU A N 1
ATOM 739 C CA . LEU A 1 98 ? -1.528 -0.667 -1.383 1.00 89.31 98 LEU A CA 1
ATOM 740 C C . LEU A 1 98 ? -2.960 -1.190 -1.317 1.00 89.31 98 LEU A C 1
ATOM 742 O O . LEU A 1 98 ? -3.836 -0.676 -2.020 1.00 89.31 98 LEU A O 1
ATOM 746 N N . ARG A 1 99 ? -3.206 -2.200 -0.483 1.00 87.00 99 ARG A N 1
ATOM 747 C CA . ARG A 1 99 ? -4.531 -2.810 -0.326 1.00 87.00 99 ARG A CA 1
ATOM 748 C C . ARG A 1 99 ? -4.925 -2.934 1.142 1.00 87.00 99 ARG A C 1
ATOM 750 O O . ARG A 1 99 ? -4.073 -3.119 2.010 1.00 87.00 99 ARG A O 1
ATOM 757 N N . ARG A 1 100 ? -6.231 -2.858 1.394 1.00 84.62 100 ARG A N 1
ATOM 758 C CA . ARG A 1 100 ? -6.882 -3.165 2.674 1.00 84.62 100 ARG A CA 1
ATOM 759 C C . ARG A 1 100 ? -7.815 -4.348 2.447 1.00 84.62 100 ARG A C 1
ATOM 761 O O . ARG A 1 100 ? -8.862 -4.183 1.824 1.00 84.62 100 ARG A O 1
ATOM 768 N N . GLY A 1 101 ? -7.430 -5.534 2.919 1.00 79.69 101 GLY A N 1
ATOM 769 C CA . GLY A 1 101 ? -8.106 -6.768 2.509 1.00 79.69 101 GLY A CA 1
ATOM 770 C C . GLY A 1 101 ? -8.132 -6.867 0.979 1.00 79.69 101 GLY A C 1
ATOM 771 O O . GLY A 1 101 ? -7.087 -6.775 0.333 1.00 79.69 101 GLY A O 1
ATOM 772 N N . ASP A 1 102 ? -9.327 -6.962 0.396 1.00 80.75 102 ASP A N 1
ATOM 773 C CA . ASP A 1 102 ? -9.498 -7.005 -1.059 1.00 80.75 102 ASP A CA 1
ATOM 774 C C . ASP A 1 102 ? -9.564 -5.627 -1.740 1.00 80.75 102 ASP A C 1
ATOM 776 O O . ASP A 1 102 ? -9.381 -5.533 -2.958 1.00 80.75 102 ASP A O 1
ATOM 780 N N . GLU A 1 103 ? -9.759 -4.550 -0.977 1.00 83.94 103 GLU A N 1
ATOM 781 C CA . GLU A 1 103 ? -9.871 -3.183 -1.491 1.00 83.94 103 GLU A CA 1
ATOM 782 C C . GLU A 1 103 ? -8.504 -2.654 -1.940 1.00 83.94 103 GLU A C 1
ATOM 784 O O . GLU A 1 103 ? -7.549 -2.623 -1.161 1.00 83.94 103 GLU A O 1
ATOM 789 N N . VAL A 1 104 ? -8.399 -2.197 -3.191 1.00 89.06 104 VAL A N 1
ATOM 790 C CA . VAL A 1 104 ? -7.215 -1.475 -3.675 1.00 89.06 104 VAL A CA 1
ATOM 791 C C . VAL A 1 104 ? -7.324 -0.014 -3.256 1.00 89.06 104 VAL A C 1
ATOM 793 O O . VAL A 1 104 ? -8.171 0.718 -3.757 1.00 89.06 104 VAL A O 1
ATOM 796 N N . LEU A 1 105 ? -6.448 0.404 -2.344 1.00 90.25 105 LEU A N 1
ATOM 797 C CA . LEU A 1 105 ? -6.381 1.777 -1.846 1.00 90.25 105 LEU A CA 1
ATOM 798 C C . LEU A 1 105 ? -5.645 2.690 -2.832 1.00 90.25 105 LEU A C 1
ATOM 800 O O . LEU A 1 105 ? -6.051 3.820 -3.091 1.00 90.25 105 LEU A O 1
ATOM 804 N N . SER A 1 106 ? -4.536 2.198 -3.381 1.00 91.38 106 SER A N 1
ATOM 805 C CA . SER A 1 106 ? -3.712 2.921 -4.348 1.00 91.38 106 SER A CA 1
ATOM 806 C C . SER A 1 106 ? -2.980 1.938 -5.246 1.00 91.38 106 SER A C 1
ATOM 808 O O . SER A 1 106 ? -2.553 0.880 -4.786 1.00 91.38 106 SER A O 1
ATOM 810 N N . ALA A 1 107 ? -2.799 2.306 -6.510 1.00 92.38 107 ALA A N 1
ATOM 811 C CA . ALA A 1 107 ? -1.937 1.608 -7.450 1.00 92.38 107 ALA A CA 1
ATOM 812 C C . ALA A 1 107 ? -1.165 2.646 -8.266 1.00 92.38 107 ALA A C 1
ATOM 814 O O . ALA A 1 107 ? -1.762 3.531 -8.881 1.00 92.38 107 ALA A O 1
ATOM 815 N N . LYS A 1 108 ? 0.165 2.551 -8.261 1.00 92.19 108 LYS A N 1
ATOM 816 C CA . LYS A 1 108 ? 1.046 3.474 -8.977 1.00 92.19 108 LYS A CA 1
ATOM 817 C C . LYS A 1 108 ? 1.977 2.702 -9.898 1.00 92.19 108 LYS A C 1
ATOM 819 O O . LYS A 1 108 ? 2.674 1.786 -9.468 1.00 92.19 108 LYS A O 1
ATOM 824 N N . THR A 1 109 ? 1.989 3.108 -11.163 1.00 91.19 109 THR A N 1
ATOM 825 C CA . THR A 1 109 ? 2.899 2.598 -12.194 1.00 91.19 109 THR A CA 1
ATOM 826 C C . THR A 1 109 ? 3.919 3.666 -12.552 1.00 91.19 109 THR A C 1
ATOM 828 O O . THR A 1 109 ? 3.559 4.840 -12.651 1.00 91.19 109 THR A O 1
ATOM 831 N N . PHE A 1 110 ? 5.155 3.269 -12.838 1.00 89.69 110 PHE A N 1
ATOM 832 C CA . PHE A 1 110 ? 6.253 4.213 -13.067 1.00 89.69 110 PHE A CA 1
ATOM 833 C C . PHE A 1 110 ? 6.723 4.279 -14.531 1.00 89.69 110 PHE A C 1
ATOM 835 O O . PHE A 1 110 ? 7.866 4.629 -14.801 1.00 89.69 110 PHE A O 1
ATOM 842 N N . LYS A 1 111 ? 5.839 3.991 -15.495 1.00 86.00 111 LYS A N 1
ATOM 843 C CA . LYS A 1 111 ? 6.160 3.831 -16.931 1.00 86.00 111 LYS A CA 1
ATOM 844 C C . LYS A 1 111 ? 6.975 4.970 -17.574 1.00 86.00 111 LYS A C 1
ATOM 846 O O . LYS A 1 111 ? 7.677 4.715 -18.543 1.00 86.00 111 LYS A O 1
ATOM 851 N N . GLY A 1 112 ? 6.883 6.200 -17.062 1.00 84.31 112 GLY A N 1
ATOM 852 C CA . GLY A 1 112 ? 7.622 7.367 -17.570 1.00 84.31 112 GLY A CA 1
ATOM 853 C C . GLY A 1 112 ? 9.051 7.528 -17.037 1.00 84.31 112 GLY A C 1
ATOM 854 O O . GLY A 1 112 ? 9.713 8.497 -17.388 1.00 84.31 112 GLY A O 1
ATOM 855 N N . GLN A 1 113 ? 9.525 6.630 -16.169 1.00 83.75 113 GLN A N 1
ATOM 856 C CA . GLN A 1 113 ? 10.869 6.700 -15.594 1.00 83.75 113 GLN A CA 1
ATOM 857 C C . GLN A 1 113 ? 11.899 6.064 -16.535 1.00 83.75 113 GLN A C 1
ATOM 859 O O . GLN A 1 113 ? 11.768 4.904 -16.920 1.00 83.75 113 GLN A O 1
ATOM 864 N N . SER A 1 114 ? 12.952 6.803 -16.878 1.00 80.75 114 SER A N 1
ATOM 865 C CA . SER A 1 114 ? 14.049 6.313 -17.726 1.00 80.75 114 SER A CA 1
ATOM 866 C C . SER A 1 114 ? 15.179 5.644 -16.939 1.00 80.75 114 SER A C 1
ATOM 868 O O . SER A 1 114 ? 16.179 5.260 -17.532 1.00 80.75 114 SER A O 1
ATOM 870 N N . GLN A 1 115 ? 15.051 5.520 -15.615 1.00 81.69 115 GLN A N 1
ATOM 871 C CA . GLN A 1 115 ? 16.087 4.918 -14.784 1.00 81.69 115 GLN A CA 1
ATOM 872 C C . GLN A 1 115 ? 16.128 3.399 -15.004 1.00 81.69 115 GLN A C 1
ATOM 874 O O . GLN A 1 115 ? 15.207 2.667 -14.623 1.00 81.69 115 GLN A O 1
ATOM 879 N N . ASP A 1 116 ? 17.191 2.958 -15.677 1.00 79.06 116 ASP A N 1
ATOM 880 C CA . ASP A 1 116 ? 17.502 1.546 -15.897 1.00 79.06 116 ASP A CA 1
ATOM 881 C C . ASP A 1 116 ? 18.195 0.907 -14.687 1.00 79.06 116 ASP A C 1
ATOM 883 O O . ASP A 1 116 ? 17.988 -0.279 -14.430 1.00 79.06 116 ASP A O 1
ATOM 887 N N . GLU A 1 117 ? 18.946 1.703 -13.924 1.00 80.56 117 GLU A N 1
ATOM 888 C CA . GLU A 1 117 ? 19.643 1.271 -12.711 1.00 80.56 117 GLU A CA 1
ATOM 889 C C . GLU A 1 117 ? 18.685 1.003 -11.536 1.00 80.56 117 GLU A C 1
ATOM 891 O O . GLU A 1 117 ? 17.590 1.579 -11.488 1.00 80.56 117 GLU A O 1
ATOM 896 N N . PRO A 1 118 ? 19.090 0.164 -10.561 1.00 83.88 118 PRO A N 1
ATOM 897 C CA . PRO A 1 118 ? 18.344 -0.024 -9.324 1.00 83.88 118 PRO A CA 1
ATOM 898 C C . PRO A 1 118 ? 18.118 1.304 -8.609 1.00 83.88 118 PRO A C 1
ATOM 900 O O . PRO A 1 118 ? 19.062 2.035 -8.313 1.00 83.88 118 PRO A O 1
ATOM 903 N N . GLY A 1 119 ? 16.858 1.604 -8.311 1.00 84.00 119 GLY A N 1
ATOM 904 C CA . GLY A 1 119 ? 16.501 2.805 -7.570 1.00 84.00 119 GLY A CA 1
ATOM 905 C C . GLY A 1 119 ? 15.440 2.559 -6.511 1.00 84.00 119 GLY A C 1
ATOM 906 O O . GLY A 1 119 ? 14.931 1.445 -6.336 1.00 84.00 119 GLY A O 1
ATOM 907 N N . GLU A 1 120 ? 15.144 3.627 -5.779 1.00 88.25 120 GLU A N 1
ATOM 908 C CA . GLU A 1 120 ? 14.180 3.638 -4.689 1.00 88.25 120 GLU A CA 1
ATOM 909 C C . GLU A 1 120 ? 12.958 4.474 -5.064 1.00 88.25 120 GLU A C 1
ATOM 911 O O . GLU A 1 120 ? 13.074 5.572 -5.614 1.00 88.25 120 GLU A O 1
ATOM 916 N N . VAL A 1 121 ? 11.771 3.953 -4.758 1.00 89.31 121 VAL A N 1
ATOM 917 C CA . VAL A 1 121 ? 10.516 4.689 -4.908 1.00 89.31 121 VAL A CA 1
ATOM 918 C C . VAL A 1 121 ? 9.676 4.602 -3.644 1.00 89.31 121 VAL A C 1
ATOM 920 O O . VAL A 1 121 ? 9.633 3.574 -2.966 1.00 89.31 121 VAL A O 1
ATOM 923 N N . GLU A 1 122 ? 8.938 5.676 -3.381 1.00 90.94 122 GLU A N 1
ATOM 924 C CA . GLU A 1 122 ? 7.946 5.743 -2.315 1.00 90.94 122 GLU A CA 1
ATOM 925 C C . GLU A 1 122 ? 6.542 5.944 -2.902 1.00 90.94 122 GLU A C 1
ATOM 927 O O . GLU A 1 122 ? 6.317 6.749 -3.817 1.00 90.94 122 GLU A O 1
ATOM 932 N N . VAL A 1 123 ? 5.576 5.203 -2.360 1.00 90.81 123 VAL A N 1
ATOM 933 C CA . VAL A 1 123 ? 4.148 5.412 -2.602 1.00 90.81 123 VAL A CA 1
ATOM 934 C C . VAL A 1 123 ? 3.466 5.726 -1.284 1.00 90.81 123 VAL A C 1
ATOM 936 O O . VAL A 1 123 ? 3.474 4.905 -0.369 1.00 90.81 123 VAL A O 1
ATOM 939 N N . ALA A 1 124 ? 2.840 6.900 -1.223 1.00 91.12 124 ALA A N 1
ATOM 940 C CA . ALA A 1 124 ? 2.026 7.336 -0.101 1.00 91.12 124 ALA A CA 1
ATOM 941 C C . ALA A 1 124 ? 0.530 7.254 -0.444 1.00 91.12 124 ALA A C 1
ATOM 943 O O . ALA A 1 124 ? 0.115 7.542 -1.572 1.00 91.12 124 ALA A O 1
ATOM 944 N N . HIS A 1 125 ? -0.289 6.875 0.534 1.00 93.00 125 HIS A N 1
ATOM 945 C CA . HIS A 1 125 ? -1.745 6.909 0.450 1.00 93.00 125 HIS A CA 1
ATOM 946 C C . HIS A 1 125 ? -2.347 7.346 1.786 1.00 93.00 125 HIS A C 1
ATOM 948 O O . HIS A 1 125 ? -1.967 6.852 2.847 1.00 93.00 125 HIS A O 1
ATOM 954 N N . ARG A 1 126 ? -3.332 8.246 1.745 1.00 93.44 126 ARG A N 1
ATOM 955 C CA . ARG A 1 126 ? -4.041 8.687 2.949 1.00 93.44 126 ARG A CA 1
ATOM 956 C C . ARG A 1 126 ? -5.103 7.663 3.341 1.00 93.44 126 ARG A C 1
ATOM 958 O O . ARG A 1 126 ? -6.202 7.664 2.796 1.00 93.44 126 ARG A O 1
ATOM 965 N N . LEU A 1 127 ? -4.778 6.827 4.319 1.00 89.69 127 LEU A N 1
ATOM 966 C CA . LEU A 1 127 ? -5.676 5.836 4.896 1.00 89.69 127 LEU A CA 1
ATOM 967 C C . LEU A 1 127 ? -6.590 6.505 5.926 1.00 89.69 127 LEU A C 1
ATOM 969 O O . LEU A 1 127 ? -6.100 7.100 6.881 1.00 89.69 127 LEU A O 1
ATOM 973 N N . THR A 1 128 ? -7.907 6.381 5.772 1.00 89.12 128 THR A N 1
ATOM 974 C CA . THR A 1 128 ? -8.885 6.843 6.771 1.00 89.12 128 THR A CA 1
ATOM 975 C C . THR A 1 128 ? -9.524 5.648 7.463 1.00 89.12 128 THR A C 1
ATOM 977 O O . THR A 1 128 ? -10.081 4.776 6.796 1.00 89.12 128 THR A O 1
ATOM 980 N N . ALA A 1 129 ? -9.481 5.635 8.795 1.00 86.38 129 ALA A N 1
ATOM 981 C CA . ALA A 1 129 ? -10.098 4.596 9.606 1.00 86.38 129 ALA A CA 1
ATOM 982 C C . ALA A 1 129 ? -11.624 4.708 9.561 1.00 86.38 129 ALA A C 1
ATOM 984 O O . ALA A 1 129 ? -12.200 5.761 9.855 1.00 86.38 129 ALA A O 1
ATOM 985 N N . GLN A 1 130 ? -12.294 3.617 9.211 1.00 83.06 130 GLN A N 1
ATOM 986 C CA . GLN A 1 130 ? -13.741 3.572 9.043 1.00 83.06 130 GLN A CA 1
ATOM 987 C C . GLN A 1 130 ? -14.394 2.674 10.089 1.00 83.06 130 GLN A C 1
ATOM 989 O O . GLN A 1 130 ? -13.777 1.771 10.642 1.00 83.06 130 GLN A O 1
ATOM 994 N N . ARG A 1 131 ? -15.690 2.894 10.346 1.00 75.69 131 ARG A N 1
ATOM 995 C CA . ARG A 1 131 ? -16.449 2.066 11.297 1.00 75.69 131 ARG A CA 1
ATOM 996 C C . ARG A 1 131 ? -16.485 0.592 10.880 1.00 75.69 131 ARG A C 1
ATOM 998 O O . ARG A 1 131 ? -16.465 -0.262 11.747 1.00 75.69 131 ARG A O 1
ATOM 1005 N N . ARG A 1 132 ? -16.498 0.294 9.578 1.00 75.06 132 ARG A N 1
ATOM 1006 C CA . ARG A 1 132 ? -16.442 -1.089 9.072 1.00 75.06 132 ARG A CA 1
ATOM 1007 C C . ARG A 1 132 ? -15.105 -1.789 9.338 1.00 75.06 132 ARG A C 1
ATOM 1009 O O . ARG A 1 132 ? -15.059 -3.007 9.325 1.00 75.06 132 ARG A O 1
ATOM 1016 N N . ASP A 1 133 ? -14.042 -1.028 9.602 1.00 71.38 133 ASP A N 1
ATOM 1017 C CA . ASP A 1 133 ? -12.741 -1.586 9.987 1.00 71.38 133 ASP A CA 1
ATOM 1018 C C . ASP A 1 133 ? -12.734 -2.021 11.470 1.00 71.38 133 ASP A C 1
ATOM 1020 O O . ASP A 1 133 ? -11.783 -2.645 11.927 1.00 71.38 133 ASP A O 1
ATOM 1024 N N . HIS A 1 134 ? -13.782 -1.666 12.231 1.00 51.59 134 HIS A N 1
ATOM 1025 C CA . HIS A 1 134 ? -13.926 -1.893 13.675 1.00 51.59 134 HIS A CA 1
ATOM 1026 C C . HIS A 1 134 ? -14.667 -3.199 14.029 1.00 51.59 134 HIS A C 1
ATOM 1028 O O . HIS A 1 134 ? -14.909 -3.421 15.212 1.00 51.59 134 HIS A O 1
ATOM 1034 N N . GLY A 1 135 ? -14.993 -4.061 13.053 1.00 55.97 135 GLY A N 1
ATOM 1035 C CA . GLY A 1 135 ? -15.759 -5.303 13.267 1.00 55.97 135 GLY A CA 1
ATOM 1036 C C . GLY A 1 135 ? -17.225 -5.038 13.581 1.00 55.97 135 GLY A C 1
ATOM 1037 O O . GLY A 1 135 ? -17.568 -4.967 14.782 1.00 55.97 135 GLY A O 1
#

pLDDT: mean 74.01, std 16.63, range [32.16, 93.44]